Protein AF-A0A437M2F8-F1 (afdb_monomer)

Organism: NCBI:txid1979269

Secondary structure (DSSP, 8-state):
----------------------------HHHHHHHHHHHHHHHHHHHHHHHHHHHHT----HHHHHHHHHHHHHHHHHHHHHHHHHHHHHHHHHTSPPPP-GGGTTHHHHHHHHHHHHHHHHHHHHHHSHHHHHHHHHHHHHHHHH--

Sequence (148 aa):
MRRILPLLLILPALAGCSRVSSLMPGRSSGARGYDLQELTVSSPIFGEIIRAAAVCQMPVSLTAQDRAARIEAGALLAFARQGGEAARNQYLASVQPPAFDPARRGQDRSQYCGQKRLDVERADTFLNGAEGQALAERADNARRALGQ

Mean predicted aligned error: 11.23 Å

Nearest PDB structures (foldseek):
  6m97-assembly1_A  TM=2.054E-01  e=4.612E+00  Salmo salar

Structure (mmCIF, N/CA/C/O backbone):
data_AF-A0A437M2F8-F1
#
_entry.id   AF-A0A437M2F8-F1
#
loop_
_atom_site.group_PDB
_atom_site.id
_atom_site.type_symbol
_atom_site.label_atom_id
_atom_site.label_alt_id
_atom_site.label_comp_id
_atom_site.label_asym_id
_atom_site.label_entity_id
_atom_site.label_seq_id
_atom_site.pdbx_PDB_ins_code
_atom_site.Cartn_x
_atom_site.Cartn_y
_atom_site.Cartn_z
_atom_site.occupancy
_atom_site.B_iso_or_equiv
_atom_site.auth_seq_id
_atom_site.auth_comp_id
_atom_site.auth_asym_id
_atom_site.auth_atom_id
_atom_site.pdbx_PDB_model_num
ATOM 1 N N . MET A 1 1 ? 45.672 -9.102 -86.494 1.00 42.12 1 MET A N 1
ATOM 2 C CA . MET A 1 1 ? 45.599 -7.900 -85.633 1.00 42.12 1 MET A CA 1
ATOM 3 C C . MET A 1 1 ? 44.617 -8.169 -84.498 1.00 42.12 1 MET A C 1
ATOM 5 O O . MET A 1 1 ? 43.476 -8.512 -84.768 1.00 42.12 1 MET A O 1
ATOM 9 N N . ARG A 1 2 ? 45.100 -8.097 -83.251 1.00 48.19 2 ARG A N 1
ATOM 10 C CA . ARG A 1 2 ? 44.355 -8.252 -81.985 1.00 48.19 2 ARG A CA 1
ATOM 11 C C . ARG A 1 2 ? 43.425 -7.052 -81.742 1.00 48.19 2 ARG A C 1
ATOM 13 O O . ARG A 1 2 ? 43.945 -5.940 -81.738 1.00 48.19 2 ARG A O 1
ATOM 20 N N . ARG A 1 3 ? 42.135 -7.268 -81.446 1.00 54.12 3 ARG A N 1
ATOM 21 C CA . ARG A 1 3 ? 41.232 -6.335 -80.720 1.00 54.12 3 ARG A CA 1
ATOM 22 C C . ARG A 1 3 ? 40.183 -7.176 -79.961 1.00 54.12 3 ARG A C 1
ATOM 24 O O . ARG A 1 3 ? 39.392 -7.847 -80.602 1.00 54.12 3 ARG A O 1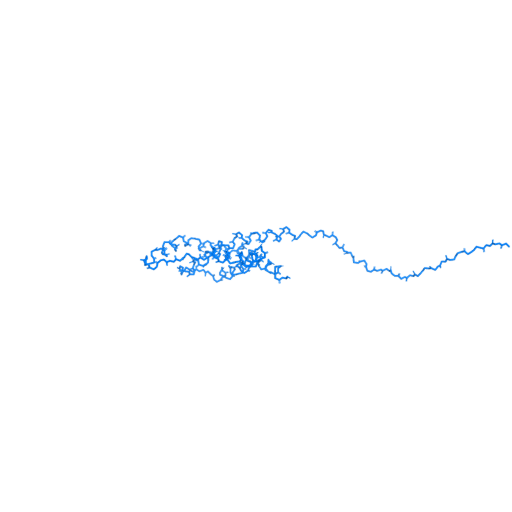
ATOM 31 N N . ILE A 1 4 ? 40.444 -7.513 -78.694 1.00 58.28 4 ILE A N 1
ATOM 32 C CA . ILE A 1 4 ? 39.923 -6.890 -77.453 1.00 58.28 4 ILE A CA 1
ATOM 33 C C . ILE A 1 4 ? 38.436 -7.221 -77.203 1.00 58.28 4 ILE A C 1
ATOM 35 O O . ILE A 1 4 ? 37.549 -6.647 -77.822 1.00 58.28 4 ILE A O 1
ATOM 39 N N . LEU A 1 5 ? 38.215 -8.139 -76.253 1.00 52.22 5 LEU A N 1
ATOM 40 C CA . LEU A 1 5 ? 36.972 -8.362 -75.501 1.00 52.22 5 LEU A CA 1
ATOM 41 C C . LEU A 1 5 ? 36.989 -7.430 -74.267 1.00 52.22 5 LEU A C 1
ATOM 43 O O . LEU A 1 5 ? 38.069 -7.237 -73.701 1.00 52.22 5 LEU A O 1
ATOM 47 N N . PRO A 1 6 ? 35.851 -6.860 -73.835 1.00 57.91 6 PRO A N 1
ATOM 48 C CA . PRO A 1 6 ? 35.227 -7.332 -72.586 1.00 57.91 6 PRO A CA 1
ATOM 49 C C . PRO A 1 6 ? 33.683 -7.335 -72.674 1.00 57.91 6 PRO A C 1
ATOM 51 O O . PRO A 1 6 ? 33.074 -6.461 -73.277 1.00 57.91 6 PRO A O 1
ATOM 54 N N . LEU A 1 7 ? 33.004 -8.405 -72.257 1.00 55.59 7 LEU A N 1
ATOM 55 C CA . LEU A 1 7 ? 32.518 -8.630 -70.887 1.00 55.59 7 LEU A CA 1
ATOM 56 C C . LEU A 1 7 ? 31.614 -7.493 -70.367 1.00 55.59 7 LEU A C 1
ATOM 58 O O . LEU A 1 7 ? 32.108 -6.522 -69.807 1.00 55.59 7 LEU A O 1
ATOM 62 N N . LEU A 1 8 ? 30.292 -7.663 -70.485 1.00 56.06 8 LEU A N 1
ATOM 63 C CA . LEU A 1 8 ? 29.294 -6.968 -69.660 1.00 56.06 8 LEU A CA 1
ATOM 64 C C . LEU A 1 8 ? 28.064 -7.872 -69.482 1.00 56.06 8 LEU A C 1
ATOM 66 O O . LEU A 1 8 ? 27.105 -7.860 -70.247 1.00 56.06 8 LEU A O 1
ATOM 70 N N . LEU A 1 9 ? 28.176 -8.713 -68.457 1.00 55.19 9 LEU A N 1
ATOM 71 C CA . LEU A 1 9 ? 27.149 -9.543 -67.839 1.00 55.19 9 LEU A CA 1
ATOM 72 C C . LEU A 1 9 ? 26.814 -8.846 -66.517 1.00 55.19 9 LEU A C 1
ATOM 74 O O . LEU A 1 9 ? 27.625 -8.974 -65.610 1.00 55.19 9 LEU A O 1
ATOM 78 N N . ILE A 1 10 ? 25.695 -8.121 -66.373 1.00 61.38 10 ILE A N 1
ATOM 79 C CA . ILE A 1 10 ? 25.118 -7.838 -65.042 1.00 61.38 10 ILE A CA 1
ATOM 80 C C . ILE A 1 10 ? 23.583 -7.790 -65.125 1.00 61.38 10 ILE A C 1
ATOM 82 O O . ILE A 1 10 ? 22.990 -6.986 -65.841 1.00 61.38 10 ILE A O 1
ATOM 86 N N . LEU A 1 11 ? 22.986 -8.704 -64.362 1.00 58.91 11 LEU A N 1
ATOM 87 C CA . LEU A 1 11 ? 21.577 -8.906 -64.033 1.00 58.91 11 LEU A CA 1
ATOM 88 C C . LEU A 1 11 ? 20.905 -7.655 -63.423 1.00 58.91 11 LEU A C 1
ATOM 90 O O . LEU A 1 11 ? 21.524 -7.004 -62.582 1.00 58.91 11 LEU A O 1
ATOM 94 N N . PRO A 1 12 ? 19.602 -7.405 -63.661 1.00 54.81 12 PRO A N 1
ATOM 95 C CA . PRO A 1 12 ? 18.787 -6.569 -62.794 1.00 54.81 12 PRO A CA 1
ATOM 96 C C . PRO A 1 12 ? 18.006 -7.471 -61.827 1.00 54.81 12 PRO A C 1
ATOM 98 O O . PRO A 1 12 ? 16.898 -7.914 -62.116 1.00 54.81 12 PRO A O 1
ATOM 101 N N . ALA A 1 13 ? 18.580 -7.771 -60.667 1.00 56.44 13 ALA A N 1
ATOM 102 C CA . ALA A 1 13 ? 17.829 -8.329 -59.549 1.00 56.44 13 ALA A CA 1
ATOM 103 C C . ALA A 1 13 ? 18.409 -7.770 -58.250 1.00 56.44 13 ALA A C 1
ATOM 105 O O . ALA A 1 13 ? 19.621 -7.811 -58.073 1.00 56.44 13 ALA A O 1
ATOM 106 N N . LEU A 1 14 ? 17.518 -7.300 -57.365 1.00 55.66 14 LEU A N 1
ATOM 107 C CA . LEU A 1 14 ? 17.748 -6.682 -56.045 1.00 55.66 14 LEU A CA 1
ATOM 108 C C . LEU A 1 14 ? 17.679 -5.144 -56.016 1.00 55.66 14 LEU A C 1
ATOM 110 O O . LEU A 1 14 ? 18.646 -4.464 -55.694 1.00 55.66 14 LEU A O 1
ATOM 114 N N . ALA A 1 15 ? 16.478 -4.597 -56.212 1.00 50.72 15 ALA A N 1
ATOM 115 C CA . ALA A 1 15 ? 16.061 -3.428 -55.437 1.00 50.72 15 ALA A CA 1
ATOM 116 C C . ALA A 1 15 ? 15.230 -3.949 -54.258 1.00 50.72 15 ALA A C 1
ATOM 118 O O . ALA A 1 15 ? 14.019 -4.143 -54.348 1.00 50.72 15 ALA A O 1
ATOM 119 N N . GLY A 1 16 ? 15.943 -4.306 -53.190 1.00 46.62 16 GLY A N 1
ATOM 120 C CA . GLY A 1 16 ? 15.362 -4.750 -51.935 1.00 46.62 16 GLY A CA 1
ATOM 121 C C . GLY A 1 16 ? 14.521 -3.658 -51.279 1.00 46.62 16 GLY A C 1
ATOM 122 O O . GLY A 1 16 ? 14.727 -2.464 -51.483 1.00 46.62 16 GLY A O 1
ATOM 123 N N . CYS A 1 17 ? 13.571 -4.108 -50.465 1.00 54.59 17 CYS A N 1
ATOM 124 C CA . CYS A 1 17 ? 12.763 -3.295 -49.577 1.00 54.59 17 CYS A CA 1
ATOM 125 C C . CYS A 1 17 ? 13.646 -2.392 -48.706 1.00 54.59 17 CYS A C 1
ATOM 127 O O . CYS A 1 17 ? 14.182 -2.835 -47.689 1.00 54.59 17 CYS A O 1
ATOM 129 N N . SER A 1 18 ? 13.731 -1.109 -49.042 1.00 45.31 18 SER A N 1
ATOM 130 C CA . SER A 1 18 ? 14.170 -0.079 -48.106 1.00 45.31 18 SER A CA 1
ATOM 131 C C . SER A 1 18 ? 13.075 0.108 -47.057 1.00 45.31 18 SER A C 1
ATOM 133 O O . SER A 1 18 ? 12.289 1.051 -47.105 1.00 45.31 18 SER A O 1
ATOM 135 N N . ARG A 1 19 ? 13.010 -0.814 -46.088 1.00 50.22 19 ARG A N 1
ATOM 136 C CA . ARG A 1 19 ? 12.503 -0.469 -44.762 1.00 50.22 19 ARG A CA 1
ATOM 137 C C . ARG A 1 19 ? 13.398 0.666 -44.289 1.00 50.22 19 ARG A C 1
ATOM 139 O O . ARG A 1 19 ? 14.563 0.443 -43.972 1.00 50.22 19 ARG A O 1
ATOM 146 N N . VAL A 1 20 ? 12.865 1.883 -44.291 1.00 44.72 20 VAL A N 1
ATOM 147 C CA . VAL A 1 20 ? 13.405 2.972 -43.485 1.00 44.72 20 VAL A CA 1
ATOM 148 C C . VAL A 1 20 ? 13.317 2.482 -42.047 1.00 44.72 20 VAL A C 1
ATOM 150 O O . VAL A 1 20 ? 12.288 2.580 -41.386 1.00 44.72 20 VAL A O 1
ATOM 153 N N . SER A 1 21 ? 14.395 1.848 -41.595 1.00 42.22 21 SER A N 1
ATOM 154 C CA . SER A 1 21 ? 14.667 1.656 -40.187 1.00 42.22 21 SER A CA 1
ATOM 155 C C . SER A 1 21 ? 14.834 3.054 -39.627 1.00 42.22 21 SER A C 1
ATOM 157 O O . SER A 1 21 ? 15.884 3.677 -39.780 1.00 42.22 21 SER A O 1
ATOM 159 N N . SER A 1 22 ? 13.765 3.575 -39.030 1.00 44.81 22 SER A N 1
ATOM 160 C CA . SER A 1 22 ? 13.853 4.689 -38.105 1.00 44.81 22 SER A CA 1
ATOM 161 C C . SER A 1 22 ? 14.865 4.309 -37.027 1.00 44.81 22 SER A C 1
ATOM 163 O O . SER A 1 22 ? 14.550 3.618 -36.063 1.00 44.81 22 SER A O 1
ATOM 165 N N . LEU A 1 23 ? 16.101 4.767 -37.207 1.00 46.34 23 LEU A N 1
ATOM 166 C CA . LEU A 1 23 ? 17.091 4.951 -36.157 1.00 46.34 23 LEU A CA 1
ATOM 167 C C . LEU A 1 23 ? 16.586 6.076 -35.246 1.00 46.34 23 LEU A C 1
ATOM 169 O O . LEU A 1 23 ? 17.108 7.186 -35.244 1.00 46.34 23 LEU A O 1
ATOM 173 N N . MET A 1 24 ? 15.521 5.805 -34.496 1.00 47.84 24 MET A N 1
ATOM 174 C CA . MET A 1 24 ? 15.269 6.530 -33.262 1.00 47.84 24 MET A CA 1
ATOM 175 C C . MET A 1 24 ? 16.050 5.806 -32.166 1.00 47.84 24 MET A C 1
ATOM 177 O O . MET A 1 24 ? 15.777 4.628 -31.919 1.00 47.84 24 MET A O 1
ATOM 181 N N . PRO A 1 25 ? 17.025 6.454 -31.504 1.00 43.78 25 PRO A N 1
ATOM 182 C CA . PRO A 1 25 ? 17.618 5.887 -30.306 1.00 43.78 25 PRO A CA 1
ATOM 183 C C . PRO A 1 25 ? 16.495 5.735 -29.277 1.00 43.78 25 PRO A C 1
ATOM 185 O O . PRO A 1 25 ? 15.889 6.714 -28.839 1.00 43.78 25 PRO A O 1
ATOM 188 N N . GLY A 1 26 ? 16.166 4.483 -28.957 1.00 41.97 26 GLY A N 1
ATOM 189 C CA . GLY A 1 26 ? 15.094 4.116 -28.044 1.00 41.97 26 GLY A CA 1
ATOM 190 C C . GLY A 1 26 ? 15.321 4.711 -26.658 1.00 41.97 26 GLY A C 1
ATOM 191 O O . GLY A 1 26 ? 15.983 4.121 -25.809 1.00 41.97 26 GLY A O 1
ATOM 192 N N . ARG A 1 27 ? 14.719 5.872 -26.407 1.00 49.59 27 ARG A N 1
ATOM 193 C CA . ARG A 1 27 ? 14.554 6.468 -25.080 1.00 49.59 27 ARG A CA 1
ATOM 194 C C . ARG A 1 27 ? 13.536 5.622 -24.304 1.00 49.59 27 ARG A C 1
ATOM 196 O O . ARG A 1 27 ? 12.356 5.935 -24.279 1.00 49.59 27 ARG A O 1
ATOM 203 N N . SER A 1 28 ? 13.950 4.489 -23.740 1.00 49.00 28 SER A N 1
ATOM 204 C CA . SER A 1 28 ? 13.023 3.646 -22.957 1.00 49.00 28 SER A CA 1
ATOM 205 C C . SER A 1 28 ? 13.633 2.939 -21.747 1.00 49.00 28 SER A C 1
ATOM 207 O O . SER A 1 28 ? 12.906 2.255 -21.030 1.00 49.00 28 SER A O 1
ATOM 209 N N . SER A 1 29 ? 14.929 3.105 -21.470 1.00 51.78 29 SER A N 1
ATOM 210 C CA . SER A 1 29 ? 15.549 2.574 -20.246 1.00 51.78 29 SER A CA 1
ATOM 211 C C . SER A 1 29 ? 15.357 3.507 -19.045 1.00 51.78 29 SER A C 1
ATOM 213 O O . SER A 1 29 ? 14.997 3.041 -17.969 1.00 51.78 29 SER A O 1
ATOM 215 N N . GLY A 1 30 ? 15.514 4.824 -19.232 1.00 56.12 30 GLY A N 1
ATOM 216 C CA . GLY A 1 30 ? 15.401 5.808 -18.145 1.00 56.12 30 GLY A CA 1
ATOM 217 C C . GLY A 1 30 ? 13.995 5.927 -17.548 1.00 56.12 30 GLY A C 1
ATOM 218 O O . GLY A 1 30 ? 13.856 5.960 -16.332 1.00 56.12 30 GLY A O 1
ATOM 219 N N . ALA A 1 31 ? 12.955 5.917 -18.391 1.00 59.22 31 ALA A N 1
ATOM 220 C CA . ALA A 1 31 ? 11.563 5.967 -17.934 1.00 59.22 31 ALA A CA 1
ATOM 221 C C . ALA A 1 31 ? 11.180 4.707 -17.138 1.00 59.22 31 ALA A C 1
ATOM 223 O O . ALA A 1 31 ? 10.646 4.813 -16.043 1.00 59.22 31 ALA A O 1
ATOM 224 N N . ARG A 1 32 ? 11.570 3.515 -17.620 1.00 65.62 32 ARG A N 1
ATOM 225 C CA . ARG A 1 32 ? 11.331 2.248 -16.907 1.00 65.62 32 ARG A CA 1
ATOM 226 C C . ARG A 1 32 ? 12.044 2.186 -15.557 1.00 65.62 32 ARG A C 1
ATOM 228 O O . ARG A 1 32 ? 11.459 1.719 -14.588 1.00 65.62 32 ARG A O 1
ATOM 235 N N . GLY A 1 33 ? 13.297 2.639 -15.487 1.00 66.25 33 GLY A N 1
ATOM 236 C CA . GLY A 1 33 ? 14.042 2.685 -14.226 1.00 66.25 33 GLY A CA 1
ATOM 237 C C . GLY A 1 33 ? 13.404 3.631 -13.206 1.00 66.25 33 GLY A C 1
ATOM 238 O O . GLY A 1 33 ? 13.283 3.270 -12.039 1.00 66.25 33 GLY A O 1
ATOM 239 N N . TYR A 1 34 ? 12.947 4.802 -13.657 1.00 67.75 34 TYR A N 1
ATOM 240 C CA . TYR A 1 34 ? 12.234 5.764 -12.817 1.00 67.75 34 TYR A CA 1
ATOM 241 C C . TYR A 1 34 ? 10.897 5.208 -12.309 1.00 67.75 34 TYR A C 1
ATOM 243 O O . TYR A 1 34 ? 10.656 5.247 -11.106 1.00 67.75 34 TYR A O 1
ATOM 251 N N . ASP A 1 35 ? 10.085 4.612 -13.188 1.00 76.62 35 ASP A N 1
ATOM 252 C CA . ASP A 1 35 ? 8.788 4.029 -12.819 1.00 76.62 35 ASP A CA 1
ATOM 253 C C . ASP A 1 35 ? 8.950 2.902 -11.783 1.00 76.62 35 ASP A C 1
ATOM 255 O O . ASP A 1 35 ? 8.195 2.820 -10.816 1.00 76.62 35 ASP A O 1
ATOM 259 N N . LEU A 1 36 ? 9.967 2.046 -11.941 1.00 79.69 36 LEU A N 1
ATOM 260 C CA . LEU A 1 36 ? 10.272 0.992 -10.969 1.00 79.69 36 LEU A CA 1
ATOM 261 C C . LEU A 1 36 ? 10.756 1.559 -9.636 1.00 79.69 36 LEU A C 1
ATOM 263 O O . LEU A 1 36 ? 10.328 1.084 -8.585 1.00 79.69 36 LEU A O 1
ATOM 267 N N . GLN A 1 37 ? 11.619 2.576 -9.669 1.00 83.19 37 GLN A N 1
ATOM 268 C CA . GLN A 1 37 ? 12.102 3.224 -8.456 1.00 83.19 37 GLN A CA 1
ATOM 269 C C . GLN A 1 37 ? 10.945 3.868 -7.687 1.00 83.19 37 GLN A C 1
ATOM 271 O O . GLN A 1 37 ? 10.805 3.631 -6.488 1.00 83.19 37 GLN A O 1
ATOM 276 N N . GLU A 1 38 ? 10.088 4.627 -8.371 1.00 82.69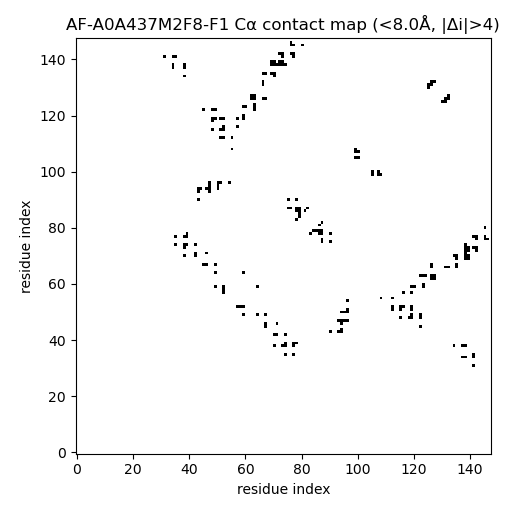 38 GLU A N 1
ATOM 277 C CA . GLU A 1 38 ? 8.913 5.263 -7.776 1.00 82.69 38 GLU A CA 1
ATOM 278 C C . GLU A 1 38 ? 7.982 4.220 -7.143 1.00 82.69 38 GLU A C 1
ATOM 280 O O . GLU A 1 38 ? 7.600 4.358 -5.981 1.00 82.69 38 GLU A O 1
ATOM 285 N N . LEU A 1 39 ? 7.704 3.112 -7.842 1.00 84.75 39 LEU A N 1
ATOM 286 C CA . LEU A 1 39 ? 6.908 2.010 -7.295 1.00 84.75 39 LEU A CA 1
ATOM 287 C C . LEU A 1 39 ? 7.534 1.412 -6.031 1.00 84.75 39 LEU A C 1
ATOM 289 O O . LEU A 1 39 ? 6.825 1.195 -5.049 1.00 84.75 39 LEU A O 1
ATOM 293 N N . THR A 1 40 ? 8.847 1.166 -6.012 1.00 86.56 40 THR A N 1
ATOM 294 C CA . THR A 1 40 ? 9.515 0.608 -4.820 1.00 86.56 40 THR A CA 1
ATOM 295 C C . THR A 1 40 ? 9.558 1.569 -3.631 1.00 86.56 40 THR A C 1
ATOM 297 O O . THR A 1 40 ? 9.599 1.110 -2.492 1.00 86.56 40 THR A O 1
ATOM 300 N N . VAL A 1 41 ? 9.492 2.883 -3.866 1.00 88.69 41 VAL A N 1
ATOM 301 C CA . VAL A 1 41 ? 9.468 3.903 -2.804 1.00 88.69 41 VAL A CA 1
ATOM 302 C C . VAL A 1 41 ? 8.054 4.127 -2.267 1.00 88.69 41 VAL A C 1
ATOM 304 O O . VAL A 1 41 ? 7.864 4.207 -1.056 1.00 88.69 41 VAL A O 1
ATOM 307 N N . SER A 1 42 ? 7.053 4.225 -3.144 1.00 87.00 42 SER A N 1
ATOM 308 C CA . SER A 1 42 ? 5.682 4.571 -2.750 1.00 87.00 42 SER A CA 1
ATOM 309 C C . SER A 1 42 ? 4.860 3.368 -2.289 1.00 87.00 42 SER A C 1
ATOM 311 O O . SER A 1 42 ? 4.012 3.502 -1.406 1.00 87.00 42 SER A O 1
ATOM 313 N N . SER A 1 43 ? 5.084 2.182 -2.863 1.00 92.75 43 SER A N 1
ATOM 314 C CA . SER A 1 43 ? 4.263 1.002 -2.557 1.00 92.75 43 SER A CA 1
ATOM 315 C C . SER A 1 43 ? 4.329 0.516 -1.105 1.00 92.75 43 SER A C 1
ATOM 317 O O . SER A 1 43 ? 3.290 0.045 -0.637 1.00 92.75 43 SER A O 1
ATOM 319 N N . PRO A 1 44 ? 5.447 0.625 -0.350 1.00 94.25 44 PRO A N 1
ATOM 320 C CA . PRO A 1 44 ? 5.439 0.240 1.057 1.00 94.25 44 PRO A CA 1
ATOM 321 C C . PRO A 1 44 ? 4.498 1.122 1.884 1.00 94.25 44 PRO A C 1
ATOM 323 O O . PRO A 1 44 ? 3.759 0.609 2.717 1.00 94.25 44 PRO A O 1
ATOM 326 N N . ILE A 1 45 ? 4.454 2.426 1.591 1.00 93.75 45 ILE A N 1
ATOM 327 C CA . ILE A 1 45 ? 3.611 3.397 2.302 1.00 93.75 45 ILE A CA 1
ATOM 328 C C . ILE A 1 45 ? 2.130 3.058 2.103 1.00 93.75 45 ILE A C 1
ATOM 330 O O . ILE A 1 45 ? 1.394 2.886 3.073 1.00 93.75 45 ILE A O 1
ATOM 334 N N . PHE A 1 46 ? 1.686 2.904 0.852 1.00 94.31 46 PHE A N 1
ATOM 335 C CA . PHE A 1 46 ? 0.289 2.552 0.578 1.00 94.31 46 PHE A CA 1
ATOM 336 C C . PHE A 1 46 ? -0.061 1.155 1.090 1.00 94.31 46 PHE A C 1
ATOM 338 O O . PHE A 1 46 ? -1.126 0.968 1.673 1.00 94.31 46 PHE A O 1
ATOM 345 N N . GLY A 1 47 ? 0.843 0.187 0.927 1.00 94.69 47 GLY A N 1
ATOM 346 C CA . GLY A 1 47 ? 0.645 -1.168 1.424 1.00 94.69 47 GLY A CA 1
ATOM 347 C C . GLY A 1 47 ? 0.447 -1.215 2.941 1.00 94.69 47 GLY A C 1
ATOM 348 O O . GLY A 1 47 ? -0.466 -1.888 3.419 1.00 94.69 47 GLY A O 1
ATOM 349 N N . GLU A 1 48 ? 1.267 -0.484 3.697 1.00 96.75 48 GLU A N 1
ATOM 350 C CA . GLU A 1 48 ? 1.128 -0.367 5.150 1.00 96.75 48 GLU A CA 1
ATOM 351 C C . GLU A 1 48 ? -0.210 0.282 5.531 1.00 96.75 48 GLU A C 1
ATOM 353 O O . GLU A 1 48 ? -0.944 -0.252 6.362 1.00 96.75 48 GLU A O 1
ATOM 358 N N . ILE A 1 49 ? -0.565 1.410 4.905 1.00 96.88 49 ILE A N 1
ATOM 359 C CA . ILE A 1 49 ? -1.783 2.164 5.235 1.00 96.88 49 ILE A CA 1
ATOM 360 C C . ILE A 1 49 ? -3.051 1.351 4.934 1.00 96.88 49 ILE A C 1
ATOM 362 O O . ILE A 1 49 ? -3.971 1.319 5.752 1.00 96.88 49 ILE A O 1
ATOM 366 N N . ILE A 1 50 ? -3.108 0.660 3.795 1.00 96.31 50 ILE A N 1
ATOM 367 C CA . ILE A 1 50 ? -4.283 -0.132 3.404 1.00 96.31 50 ILE A CA 1
ATOM 368 C C . ILE A 1 50 ? -4.464 -1.344 4.326 1.00 96.31 50 ILE A C 1
ATOM 370 O O . ILE A 1 50 ? -5.583 -1.635 4.757 1.00 96.31 50 ILE A O 1
ATOM 374 N N . ARG A 1 51 ? -3.375 -2.018 4.715 1.00 96.81 51 ARG A N 1
ATOM 375 C CA . ARG A 1 51 ? -3.446 -3.085 5.726 1.00 96.81 51 ARG A CA 1
ATOM 376 C C . ARG A 1 51 ? -3.801 -2.553 7.113 1.00 96.81 51 ARG A C 1
ATOM 378 O O . ARG A 1 51 ? -4.573 -3.201 7.824 1.00 96.81 51 ARG A O 1
ATOM 385 N N . ALA A 1 52 ? -3.305 -1.372 7.486 1.00 97.25 52 ALA A N 1
ATOM 386 C CA . ALA A 1 52 ? -3.708 -0.702 8.718 1.00 97.25 52 ALA A CA 1
ATOM 387 C C . ALA A 1 52 ? -5.219 -0.439 8.729 1.00 97.25 52 ALA A C 1
ATOM 389 O O . ALA A 1 52 ? -5.877 -0.738 9.724 1.00 97.25 52 ALA A O 1
ATOM 390 N N . ALA A 1 53 ? -5.790 0.033 7.615 1.00 97.38 53 ALA A N 1
ATOM 391 C CA . ALA A 1 53 ? -7.226 0.260 7.493 1.00 97.38 53 ALA A CA 1
ATOM 392 C C . ALA A 1 53 ? -8.038 -1.021 7.740 1.00 97.38 53 ALA A C 1
ATOM 394 O O . ALA A 1 53 ? -8.992 -0.995 8.519 1.00 97.38 53 ALA A O 1
ATOM 395 N N . ALA A 1 54 ? -7.616 -2.153 7.163 1.00 96.00 54 ALA A N 1
ATOM 396 C CA . ALA A 1 54 ? -8.270 -3.447 7.367 1.00 96.00 54 ALA A CA 1
ATOM 397 C C . ALA A 1 54 ? -8.250 -3.883 8.844 1.00 96.00 54 ALA A C 1
ATOM 399 O O . ALA A 1 54 ? -9.288 -4.210 9.421 1.00 96.00 54 ALA A O 1
ATOM 400 N N . VAL A 1 55 ? -7.082 -3.822 9.491 1.00 96.62 55 VAL A N 1
ATOM 401 C CA . VAL A 1 55 ? -6.926 -4.161 10.916 1.00 96.62 55 VAL A CA 1
ATOM 402 C C . VAL A 1 55 ? -7.686 -3.197 11.825 1.00 96.62 55 VAL A C 1
ATOM 404 O O . VAL A 1 55 ? -8.177 -3.600 12.880 1.00 96.62 55 VAL A O 1
ATOM 407 N N . CYS A 1 56 ? -7.797 -1.932 11.440 1.00 97.06 56 CYS A N 1
ATOM 408 C CA . CYS A 1 56 ? -8.467 -0.893 12.212 1.00 97.06 56 CYS A CA 1
ATOM 409 C C . CYS A 1 56 ? -9.952 -0.725 11.874 1.00 97.06 56 CYS A C 1
ATOM 411 O O . CYS A 1 56 ? -10.595 0.136 12.470 1.00 97.06 56 CYS A O 1
ATOM 413 N N . GLN A 1 57 ? -10.494 -1.540 10.958 1.00 97.00 57 GLN A N 1
ATOM 414 C CA . GLN A 1 57 ? -11.878 -1.453 10.471 1.00 97.00 57 GLN A CA 1
ATOM 415 C C . GLN A 1 57 ? -12.241 -0.046 9.968 1.00 97.00 57 GLN A C 1
ATOM 417 O O . GLN A 1 57 ? -13.363 0.427 10.142 1.00 97.00 57 GLN A O 1
ATOM 422 N N . MET A 1 58 ? -11.271 0.640 9.364 1.00 97.69 58 MET A N 1
ATOM 423 C CA . MET A 1 58 ? -11.478 1.956 8.775 1.00 97.69 58 MET A CA 1
ATOM 424 C C . MET A 1 58 ? -11.970 1.794 7.338 1.00 97.69 58 MET A C 1
ATOM 426 O O . MET A 1 58 ? -11.439 0.953 6.606 1.00 97.69 58 MET A O 1
ATOM 430 N N . PRO A 1 59 ? -12.971 2.578 6.914 1.00 96.44 59 PRO A N 1
ATOM 431 C CA . PRO A 1 59 ? -13.462 2.506 5.552 1.00 96.44 59 PRO A CA 1
ATOM 432 C C . PRO A 1 59 ? -12.393 3.005 4.576 1.00 96.44 59 PRO A C 1
ATOM 434 O O . PRO A 1 59 ? -11.761 4.035 4.793 1.00 96.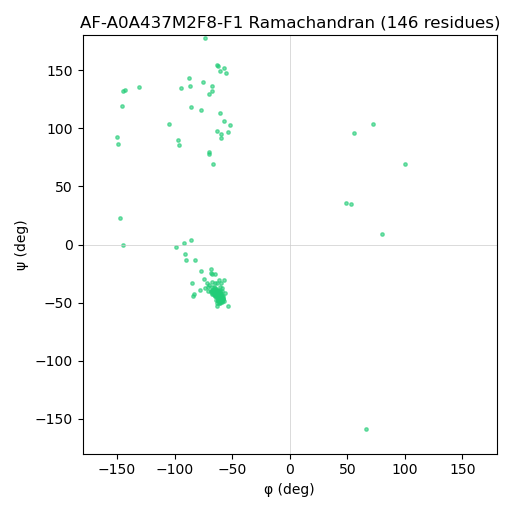44 59 PRO A O 1
ATOM 437 N N . VAL A 1 60 ? -12.237 2.274 3.477 1.00 97.12 60 VAL A N 1
ATOM 438 C CA . VAL A 1 60 ? -11.481 2.684 2.290 1.00 97.12 60 VAL A CA 1
ATOM 439 C C . VAL A 1 60 ? -12.383 2.415 1.099 1.00 97.12 60 VAL A C 1
ATOM 441 O O . VAL A 1 60 ? -13.014 1.356 1.035 1.00 97.12 60 VAL A O 1
ATOM 444 N N . SER A 1 61 ? -12.467 3.355 0.167 1.00 97.62 61 SER A N 1
ATOM 445 C CA . SER A 1 61 ? -13.278 3.198 -1.036 1.00 97.62 61 SER A CA 1
ATOM 446 C C . SER A 1 61 ? -12.812 2.005 -1.881 1.00 97.62 61 SER A C 1
ATOM 448 O O . SER A 1 61 ? -11.626 1.675 -1.935 1.00 97.62 61 SER A O 1
ATOM 450 N N . LEU A 1 62 ? -13.746 1.365 -2.590 1.00 96.94 62 LEU A N 1
ATOM 451 C CA . LEU A 1 62 ? -13.425 0.235 -3.471 1.00 96.94 62 LEU A CA 1
ATOM 452 C C . LEU A 1 62 ? -12.422 0.625 -4.566 1.00 96.94 62 LEU A C 1
ATOM 454 O O . LEU A 1 62 ? -11.520 -0.147 -4.874 1.00 96.94 62 LEU A O 1
ATOM 458 N N . THR A 1 63 ? -12.534 1.840 -5.106 1.00 97.31 63 THR A N 1
ATOM 459 C CA . THR A 1 63 ? -11.594 2.373 -6.100 1.00 97.31 63 THR A CA 1
ATOM 460 C C . THR A 1 63 ? -10.177 2.481 -5.541 1.00 97.31 63 THR A C 1
ATOM 462 O O . THR A 1 63 ? -9.222 2.088 -6.213 1.00 97.31 63 THR A O 1
ATOM 465 N N . ALA A 1 64 ? -10.016 2.983 -4.312 1.00 97.19 64 ALA A N 1
ATOM 466 C CA . ALA A 1 64 ? -8.705 3.062 -3.681 1.00 97.19 64 ALA A CA 1
ATOM 467 C C . ALA A 1 64 ? -8.134 1.669 -3.371 1.00 97.19 64 ALA A C 1
ATOM 469 O O . ALA A 1 64 ? -6.947 1.443 -3.603 1.00 97.19 64 ALA A O 1
ATOM 470 N N . GLN A 1 65 ? -8.967 0.721 -2.924 1.00 96.50 65 GLN A N 1
ATOM 471 C CA . GLN A 1 65 ? -8.549 -0.669 -2.706 1.00 96.50 65 GLN A CA 1
ATOM 472 C C . GLN A 1 65 ? -8.063 -1.339 -4.004 1.00 96.50 65 GLN A C 1
ATOM 474 O O . GLN A 1 65 ? -6.986 -1.934 -4.009 1.00 96.50 65 GLN A O 1
ATOM 479 N N . ASP A 1 66 ? -8.806 -1.204 -5.109 1.00 97.75 66 ASP A N 1
ATOM 480 C CA . ASP A 1 66 ? -8.414 -1.746 -6.422 1.00 97.75 66 ASP A CA 1
ATOM 481 C C . ASP A 1 66 ? -7.072 -1.170 -6.894 1.00 97.75 66 ASP A C 1
ATOM 483 O O . ASP A 1 66 ? -6.142 -1.901 -7.249 1.00 97.75 66 ASP A O 1
ATOM 487 N N . ARG A 1 67 ? -6.932 0.157 -6.832 1.00 97.56 67 ARG A N 1
ATOM 488 C CA . ARG A 1 67 ? -5.699 0.836 -7.243 1.00 97.56 67 ARG A CA 1
ATOM 489 C C . ARG A 1 67 ? -4.517 0.443 -6.362 1.00 97.56 67 ARG A C 1
ATOM 491 O O . ARG A 1 67 ? -3.446 0.162 -6.897 1.00 97.56 67 ARG A O 1
ATOM 498 N N . ALA A 1 68 ? -4.701 0.353 -5.045 1.00 96.75 68 ALA A N 1
ATOM 499 C CA . ALA A 1 68 ? -3.665 -0.127 -4.134 1.00 96.75 68 ALA A CA 1
ATOM 500 C C . ALA A 1 68 ? -3.229 -1.563 -4.461 1.00 96.75 68 ALA A C 1
ATOM 502 O O . ALA A 1 68 ? -2.029 -1.834 -4.505 1.00 96.75 68 ALA A O 1
ATOM 503 N N . ALA A 1 69 ? -4.173 -2.460 -4.764 1.00 96.12 69 ALA A N 1
ATOM 504 C CA . ALA A 1 69 ? -3.866 -3.838 -5.146 1.00 96.12 69 ALA A CA 1
ATOM 505 C C . ALA A 1 69 ? -3.046 -3.911 -6.447 1.00 96.12 69 ALA A C 1
ATOM 507 O O . ALA A 1 69 ? -2.090 -4.683 -6.545 1.00 96.12 69 ALA A O 1
ATOM 508 N N . ARG A 1 70 ? -3.364 -3.070 -7.440 1.00 96.12 70 ARG A N 1
ATOM 509 C CA . ARG A 1 70 ? -2.594 -2.966 -8.695 1.00 96.12 70 ARG A CA 1
ATOM 510 C C . ARG A 1 70 ? -1.174 -2.450 -8.453 1.00 96.12 70 ARG A C 1
ATOM 512 O O . ARG A 1 70 ? -0.221 -2.999 -9.009 1.00 96.12 70 ARG A O 1
ATOM 519 N N . ILE A 1 71 ? -1.025 -1.442 -7.590 1.00 96.06 71 ILE A N 1
ATOM 520 C CA . ILE A 1 71 ? 0.279 -0.901 -7.175 1.00 96.06 71 ILE A CA 1
ATOM 521 C C . ILE A 1 71 ? 1.115 -1.975 -6.471 1.00 96.06 71 ILE A C 1
ATOM 523 O O . ILE A 1 71 ? 2.273 -2.184 -6.834 1.00 96.06 71 ILE A O 1
ATOM 527 N N . GLU A 1 72 ? 0.528 -2.696 -5.516 1.00 95.31 72 GLU A N 1
ATOM 528 C CA . GLU A 1 72 ? 1.19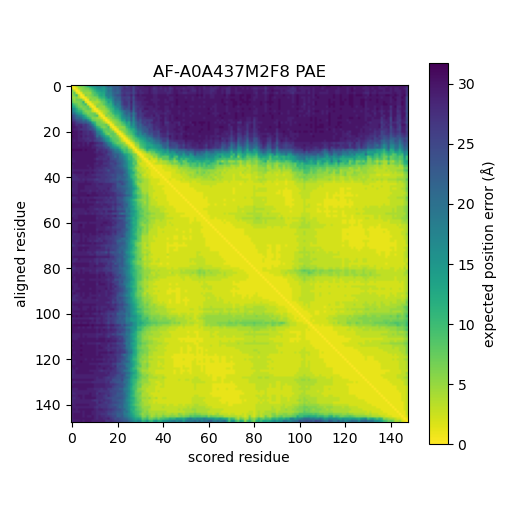4 -3.777 -4.787 1.00 95.31 72 GLU A CA 1
ATOM 529 C C . GLU A 1 72 ? 1.608 -4.932 -5.710 1.00 95.31 72 GLU A C 1
ATOM 531 O O . GLU A 1 72 ? 2.735 -5.419 -5.622 1.00 95.31 72 GLU A O 1
ATOM 536 N N . ALA A 1 73 ? 0.756 -5.334 -6.657 1.00 94.81 73 ALA A N 1
ATOM 537 C CA . ALA A 1 73 ? 1.102 -6.366 -7.633 1.00 94.81 73 ALA A CA 1
ATOM 538 C C . ALA A 1 73 ? 2.318 -5.973 -8.494 1.00 94.81 73 ALA A C 1
ATOM 540 O O . ALA A 1 73 ? 3.187 -6.807 -8.765 1.00 94.81 73 ALA A O 1
ATOM 541 N N . GLY A 1 74 ? 2.404 -4.702 -8.905 1.00 93.38 74 GLY A N 1
ATOM 542 C CA . GLY A 1 74 ? 3.579 -4.163 -9.593 1.00 93.38 74 GLY A CA 1
ATOM 543 C C . GLY A 1 74 ? 4.825 -4.154 -8.702 1.00 93.38 74 GLY A C 1
ATOM 544 O O . GLY A 1 74 ? 5.897 -4.585 -9.132 1.00 93.38 74 GLY A O 1
ATOM 545 N N . ALA A 1 75 ? 4.680 -3.731 -7.445 1.00 94.19 75 ALA A N 1
ATOM 546 C CA . ALA A 1 75 ? 5.766 -3.683 -6.471 1.00 94.19 75 ALA A CA 1
ATOM 547 C C . ALA A 1 75 ? 6.345 -5.067 -6.157 1.00 94.19 75 ALA A C 1
ATOM 549 O O . ALA A 1 75 ? 7.563 -5.234 -6.165 1.00 94.19 75 ALA A O 1
ATOM 550 N N . LEU A 1 76 ? 5.498 -6.079 -5.951 1.00 94.19 76 LEU A N 1
ATOM 551 C CA . LEU A 1 76 ? 5.933 -7.452 -5.677 1.00 94.19 76 LEU A CA 1
ATOM 552 C C . LEU A 1 76 ? 6.848 -7.996 -6.777 1.00 94.19 76 LEU A C 1
ATOM 554 O O . LEU A 1 76 ? 7.863 -8.628 -6.481 1.00 94.19 76 LEU A O 1
ATOM 558 N N . LEU A 1 77 ? 6.519 -7.717 -8.039 1.00 93.31 77 LEU A N 1
ATOM 559 C CA . LEU A 1 77 ? 7.361 -8.088 -9.175 1.00 93.31 77 LEU A CA 1
ATOM 560 C C . LEU A 1 77 ? 8.638 -7.253 -9.243 1.00 93.31 77 LEU A C 1
ATOM 562 O O . LEU A 1 77 ? 9.698 -7.808 -9.522 1.00 93.31 77 LEU A O 1
ATOM 566 N N . ALA A 1 78 ? 8.561 -5.949 -8.968 1.00 91.62 78 ALA A N 1
ATOM 567 C CA . ALA A 1 78 ? 9.731 -5.077 -8.942 1.00 91.62 78 ALA A CA 1
ATOM 568 C C . ALA A 1 78 ? 10.751 -5.534 -7.886 1.00 91.62 78 ALA A C 1
ATOM 570 O O . ALA A 1 78 ? 11.911 -5.772 -8.224 1.00 91.62 78 ALA A O 1
ATOM 571 N N . PHE A 1 79 ? 10.316 -5.760 -6.642 1.00 93.12 79 PHE A N 1
ATOM 572 C CA . PHE A 1 79 ? 11.174 -6.277 -5.573 1.00 93.12 79 PHE A CA 1
ATOM 573 C C . PHE A 1 79 ? 11.717 -7.673 -5.906 1.00 93.12 79 PHE A C 1
ATOM 575 O O . PHE A 1 79 ? 12.915 -7.914 -5.752 1.00 93.12 79 PHE A O 1
ATOM 582 N N . ALA A 1 80 ? 10.885 -8.573 -6.447 1.00 93.06 80 ALA A N 1
ATOM 583 C CA . ALA A 1 80 ? 11.345 -9.893 -6.883 1.00 93.06 80 ALA A CA 1
ATOM 584 C C . ALA A 1 80 ? 12.416 -9.823 -7.986 1.00 93.06 80 ALA A C 1
ATOM 586 O O . ALA A 1 80 ? 13.357 -10.612 -7.990 1.00 93.06 80 ALA A O 1
ATOM 587 N N . ARG A 1 81 ? 12.313 -8.870 -8.917 1.00 90.50 81 ARG A N 1
ATOM 588 C CA . ARG A 1 81 ? 13.307 -8.672 -9.983 1.00 90.50 81 ARG A CA 1
ATOM 589 C C . ARG A 1 81 ? 14.602 -8.032 -9.475 1.00 90.50 81 ARG A C 1
ATOM 591 O O . ARG A 1 81 ? 15.653 -8.314 -10.039 1.00 90.50 81 ARG A O 1
ATOM 598 N N . G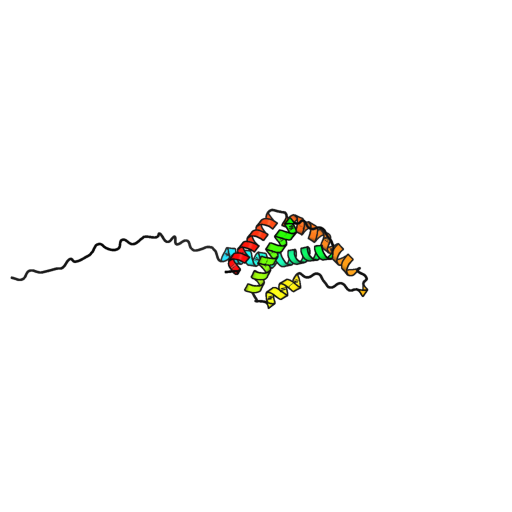LN A 1 82 ? 14.541 -7.213 -8.425 1.00 88.94 82 GLN A N 1
ATOM 599 C CA . GLN A 1 82 ? 15.716 -6.567 -7.827 1.00 88.94 82 GLN A CA 1
ATOM 600 C C . GLN A 1 82 ? 16.535 -7.506 -6.933 1.00 88.94 82 GLN A C 1
ATOM 602 O O . GLN A 1 82 ? 17.760 -7.440 -6.949 1.00 88.94 82 GLN A O 1
ATOM 607 N N . GLY A 1 83 ? 15.880 -8.372 -6.153 1.00 90.56 83 GLY A N 1
ATOM 608 C CA . GLY A 1 83 ? 16.566 -9.189 -5.142 1.00 90.56 83 GLY A CA 1
ATOM 609 C C . GLY A 1 83 ? 15.955 -10.568 -4.904 1.00 90.56 83 GLY A C 1
ATOM 610 O O . GLY A 1 83 ? 16.133 -11.147 -3.833 1.00 90.56 83 GLY A O 1
ATOM 611 N N . GLY A 1 84 ? 15.214 -11.095 -5.880 1.00 94.12 84 GLY A N 1
ATOM 612 C CA . GLY A 1 84 ? 14.587 -12.410 -5.799 1.00 94.12 84 GLY A CA 1
ATOM 613 C C . GLY A 1 84 ? 13.494 -12.493 -4.735 1.00 94.12 84 GLY A C 1
ATOM 614 O O . GLY A 1 84 ? 12.927 -11.494 -4.283 1.00 94.12 84 GLY A O 1
ATOM 615 N N . GLU A 1 85 ? 13.197 -13.717 -4.302 1.00 95.81 85 GLU A N 1
ATOM 616 C CA . GLU A 1 85 ? 12.164 -13.955 -3.292 1.00 95.81 85 GLU A CA 1
ATOM 617 C C . GLU A 1 85 ? 12.466 -13.288 -1.949 1.00 95.81 85 GLU A C 1
ATOM 619 O O . GLU A 1 85 ? 11.539 -12.877 -1.258 1.00 95.81 85 GLU A O 1
ATOM 624 N N . ALA A 1 86 ? 13.744 -13.132 -1.592 1.00 97.38 86 ALA A N 1
ATOM 625 C CA . ALA A 1 86 ? 14.141 -12.484 -0.347 1.00 97.38 86 ALA A CA 1
ATOM 626 C C . ALA A 1 86 ? 13.667 -11.023 -0.298 1.00 97.38 86 ALA A C 1
ATOM 628 O O . ALA A 1 86 ? 13.019 -10.625 0.668 1.00 97.38 86 ALA A O 1
ATOM 629 N N . ALA A 1 87 ? 13.907 -10.250 -1.363 1.00 95.88 87 ALA A N 1
ATOM 630 C CA . ALA A 1 87 ? 13.461 -8.860 -1.445 1.00 95.88 87 ALA A CA 1
ATOM 631 C C . ALA A 1 87 ? 11.929 -8.745 -1.494 1.00 95.88 87 ALA A C 1
ATOM 633 O O . ALA A 1 87 ? 11.352 -7.897 -0.814 1.00 95.88 87 ALA A O 1
ATOM 634 N N . ARG A 1 88 ? 11.251 -9.644 -2.226 1.00 95.62 88 ARG A N 1
ATOM 635 C CA . ARG A 1 88 ? 9.780 -9.739 -2.219 1.00 95.62 88 ARG A CA 1
ATOM 636 C C . ARG A 1 88 ? 9.243 -9.982 -0.806 1.00 95.62 88 ARG A C 1
ATOM 638 O O . ARG A 1 88 ? 8.300 -9.323 -0.381 1.00 95.62 88 ARG A O 1
ATOM 645 N N . ASN A 1 89 ? 9.835 -10.925 -0.078 1.00 97.50 89 ASN A N 1
ATOM 646 C CA . ASN A 1 89 ? 9.398 -11.281 1.268 1.00 97.50 89 ASN A CA 1
ATOM 647 C C . ASN A 1 89 ? 9.713 -10.166 2.277 1.00 97.50 89 ASN A C 1
ATOM 649 O O . ASN A 1 89 ? 8.911 -9.922 3.173 1.00 97.50 89 ASN A O 1
ATOM 653 N N . GLN A 1 90 ? 10.831 -9.452 2.114 1.00 96.81 90 GLN A N 1
ATOM 654 C CA . GLN A 1 90 ? 11.147 -8.276 2.925 1.00 96.81 90 GLN A CA 1
ATOM 655 C C . GLN A 1 90 ? 10.141 -7.144 2.692 1.00 96.81 90 GLN A C 1
ATOM 657 O O . GLN A 1 90 ? 9.691 -6.534 3.659 1.00 96.81 90 GLN A O 1
ATOM 662 N N . TYR A 1 91 ? 9.748 -6.899 1.437 1.00 96.06 91 TYR A N 1
ATOM 663 C CA . TYR A 1 91 ? 8.656 -5.979 1.120 1.00 96.06 91 TYR A CA 1
ATOM 664 C C . TYR A 1 91 ? 7.351 -6.415 1.790 1.00 96.06 91 TYR A C 1
ATOM 666 O O . TYR A 1 91 ? 6.729 -5.622 2.481 1.00 96.06 91 TYR A O 1
ATOM 674 N N . LEU A 1 92 ? 6.962 -7.688 1.655 1.00 96.25 92 LEU A N 1
ATOM 675 C CA . LEU A 1 92 ? 5.752 -8.204 2.299 1.00 96.25 92 LEU A CA 1
ATOM 676 C C . LEU A 1 92 ? 5.799 -8.077 3.822 1.00 96.25 92 LEU A C 1
ATOM 678 O O . LEU A 1 92 ? 4.761 -7.858 4.427 1.00 96.25 92 LEU A O 1
ATOM 682 N N . ALA A 1 93 ? 6.970 -8.199 4.445 1.00 96.44 93 ALA A N 1
ATOM 683 C CA . ALA A 1 93 ? 7.125 -8.008 5.881 1.00 96.44 93 ALA A CA 1
ATOM 684 C C . ALA A 1 93 ? 7.037 -6.530 6.294 1.00 96.44 93 ALA A C 1
ATOM 686 O O . ALA A 1 93 ? 6.456 -6.233 7.335 1.00 96.44 93 ALA A O 1
ATOM 687 N N . SER A 1 94 ? 7.581 -5.602 5.496 1.00 95.50 94 SER A N 1
ATOM 688 C CA . SER A 1 94 ? 7.632 -4.172 5.846 1.00 95.50 94 SER A CA 1
ATOM 689 C C . SER A 1 94 ? 6.267 -3.491 5.857 1.00 95.50 94 SER A C 1
ATOM 691 O O . SER A 1 94 ? 6.091 -2.456 6.490 1.00 95.50 94 SER A O 1
ATOM 693 N N . VAL A 1 95 ? 5.301 -4.080 5.165 1.00 96.69 95 VAL A N 1
ATOM 694 C CA . VAL A 1 95 ? 3.950 -3.550 5.010 1.00 96.69 95 VAL A CA 1
ATOM 695 C C . VAL A 1 95 ? 2.933 -4.175 5.963 1.00 96.69 95 VAL A C 1
ATOM 697 O O . VAL A 1 95 ? 1.758 -3.805 5.916 1.00 96.69 95 VAL A O 1
ATOM 700 N N . GLN A 1 96 ? 3.343 -5.141 6.789 1.00 96.56 96 GLN A N 1
ATOM 701 C CA . GLN A 1 96 ? 2.437 -5.761 7.748 1.00 96.56 96 GLN A CA 1
ATOM 702 C C . GLN A 1 96 ? 2.181 -4.836 8.939 1.00 96.56 96 GLN A C 1
ATOM 704 O O . GLN A 1 96 ? 3.117 -4.229 9.464 1.00 96.56 96 GLN A 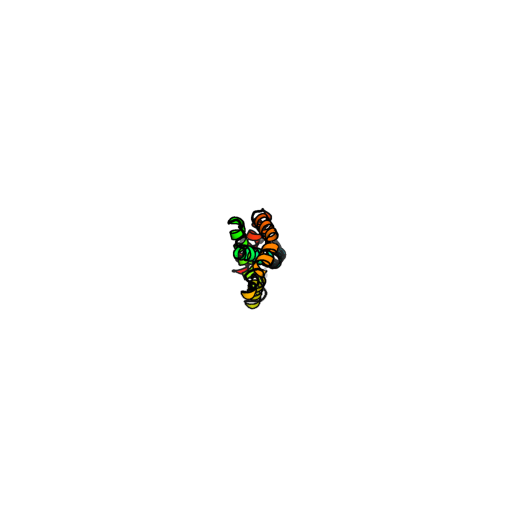O 1
ATOM 709 N N . PRO A 1 97 ? 0.933 -4.773 9.429 1.00 94.94 97 PRO A N 1
ATOM 710 C CA . PRO A 1 97 ? 0.644 -4.178 10.721 1.00 94.94 97 PRO A CA 1
ATOM 711 C C . PRO A 1 97 ? 1.450 -4.876 11.827 1.00 94.94 97 PRO A C 1
ATOM 713 O O . PRO A 1 97 ? 1.756 -6.069 11.710 1.00 94.94 97 PRO A O 1
ATOM 716 N N . PRO A 1 98 ? 1.776 -4.169 12.922 1.00 94.50 98 PRO A N 1
ATOM 717 C CA . PRO A 1 98 ? 2.449 -4.790 14.051 1.00 94.50 98 PRO A CA 1
ATOM 718 C C . PRO A 1 98 ? 1.576 -5.891 14.662 1.00 94.50 98 PRO A C 1
ATOM 720 O O . PRO A 1 98 ? 0.345 -5.847 14.604 1.00 94.50 98 PRO A O 1
ATOM 723 N N . ALA A 1 99 ? 2.218 -6.865 15.304 1.00 94.94 99 ALA A N 1
ATOM 724 C CA . ALA A 1 99 ? 1.505 -7.779 16.184 1.00 94.94 99 ALA A CA 1
ATOM 725 C C . ALA A 1 99 ? 0.994 -7.004 17.408 1.00 94.94 99 ALA A C 1
ATOM 727 O O . ALA A 1 99 ? 1.751 -6.256 18.028 1.00 94.94 99 ALA A O 1
ATOM 728 N N . PHE A 1 100 ? -0.279 -7.196 17.755 1.00 95.31 100 PHE A N 1
ATOM 729 C CA . PHE A 1 100 ? -0.868 -6.616 18.961 1.00 95.31 100 PHE A CA 1
ATOM 730 C C . PHE A 1 100 ? -0.794 -7.616 20.107 1.00 95.31 100 PHE A C 1
ATOM 732 O O . PHE A 1 100 ? -1.122 -8.791 19.934 1.00 95.31 100 PHE A O 1
ATOM 739 N N . ASP A 1 101 ? -0.376 -7.142 21.272 1.00 95.44 101 ASP A N 1
ATOM 740 C CA . ASP A 1 101 ? -0.228 -7.927 22.485 1.00 95.44 101 ASP A CA 1
ATOM 741 C C . ASP A 1 101 ? -1.605 -8.185 23.131 1.00 95.44 101 ASP A C 1
ATOM 743 O O . ASP A 1 101 ? -2.253 -7.247 23.622 1.00 95.44 101 ASP A O 1
ATOM 747 N N . PRO A 1 102 ? -2.061 -9.453 23.210 1.00 93.94 102 PRO A N 1
ATOM 748 C CA . PRO A 1 102 ? -3.318 -9.798 23.869 1.00 93.94 102 PRO A CA 1
ATOM 749 C C . PRO A 1 102 ? -3.375 -9.350 25.336 1.00 93.94 102 PRO A C 1
ATOM 751 O O . PRO A 1 102 ? -4.451 -9.005 25.834 1.00 93.94 102 PRO A O 1
ATOM 754 N N . ALA A 1 103 ? -2.233 -9.297 26.031 1.00 96.69 103 ALA A N 1
ATOM 755 C CA . ALA A 1 103 ? -2.156 -8.882 27.430 1.00 96.69 103 ALA A CA 1
ATOM 756 C C . ALA A 1 103 ? -2.547 -7.406 27.624 1.00 96.69 103 ALA A C 1
ATOM 758 O O . ALA A 1 103 ? -3.051 -7.028 28.685 1.00 96.69 103 ALA A O 1
ATOM 759 N N . ARG A 1 104 ? -2.396 -6.577 26.580 1.00 94.75 104 ARG A N 1
ATOM 760 C CA . ARG A 1 104 ? -2.747 -5.146 26.587 1.00 94.75 104 ARG A CA 1
ATOM 761 C C . ARG A 1 104 ? -4.214 -4.879 26.260 1.00 94.75 104 ARG A C 1
ATOM 763 O O . ARG A 1 104 ? -4.612 -3.718 26.172 1.00 94.75 104 ARG A O 1
ATOM 770 N N . ARG A 1 105 ? -5.031 -5.929 26.090 1.00 92.81 105 ARG A N 1
ATOM 771 C CA . ARG A 1 105 ? -6.491 -5.853 25.871 1.00 92.81 105 ARG A CA 1
ATOM 772 C C . ARG A 1 105 ? -6.890 -4.853 24.769 1.00 92.81 105 ARG A C 1
ATOM 774 O O . ARG A 1 105 ? -7.901 -4.166 24.888 1.00 92.81 105 ARG A O 1
ATOM 781 N N . GLY A 1 106 ? -6.080 -4.747 23.712 1.00 93.00 106 GLY A N 1
ATOM 782 C CA . GLY A 1 106 ? -6.333 -3.880 22.556 1.00 93.00 106 GLY A CA 1
ATOM 783 C C . GLY A 1 106 ? -5.977 -2.398 22.730 1.00 93.00 106 GLY A C 1
ATOM 784 O O . GLY A 1 106 ? -6.318 -1.597 21.856 1.00 93.00 106 GLY A O 1
ATOM 785 N N . GLN A 1 107 ? -5.304 -2.000 23.817 1.00 96.44 107 GLN A N 1
ATOM 786 C CA . GLN A 1 107 ? -4.826 -0.619 23.998 1.00 96.44 107 GLN A CA 1
ATOM 787 C C . GLN A 1 107 ? -3.796 -0.217 22.934 1.00 96.44 107 GLN A C 1
ATOM 789 O O . GLN A 1 107 ? -3.869 0.874 22.373 1.00 96.44 107 GLN A O 1
ATOM 794 N N . ASP A 1 108 ? -2.867 -1.115 22.627 1.00 96.44 108 ASP A N 1
ATOM 795 C CA . ASP A 1 108 ? -1.853 -0.954 21.586 1.00 96.44 108 ASP A CA 1
ATOM 796 C C . ASP A 1 108 ? -2.466 -0.878 20.180 1.00 96.44 108 ASP A C 1
ATOM 798 O O . ASP A 1 108 ? -2.118 0.016 19.409 1.00 96.44 108 ASP A O 1
ATOM 802 N N . ARG A 1 109 ? -3.456 -1.727 19.876 1.00 96.25 109 ARG A N 1
ATOM 803 C CA . ARG A 1 109 ? -4.247 -1.628 18.640 1.00 96.25 109 ARG A CA 1
ATOM 804 C C . ARG A 1 109 ? -4.976 -0.293 18.555 1.00 96.25 109 ARG A C 1
ATOM 806 O O . ARG A 1 109 ? -4.939 0.353 17.515 1.00 96.25 109 ARG A O 1
ATOM 813 N N . SER A 1 110 ? -5.609 0.149 19.639 1.00 97.31 110 SER A N 1
ATOM 814 C CA . SER A 1 110 ? -6.337 1.424 19.671 1.00 97.31 110 SER A CA 1
ATOM 815 C C . SER A 1 110 ? -5.409 2.618 19.441 1.00 97.31 110 SER A C 1
ATOM 817 O O . SER A 1 110 ? -5.754 3.524 18.683 1.00 97.31 110 SER A O 1
ATOM 819 N N . GLN A 1 111 ? -4.214 2.601 20.038 1.00 97.38 111 GLN A N 1
ATOM 820 C CA . GLN A 1 111 ? -3.184 3.617 19.821 1.00 97.38 111 GLN A CA 1
ATOM 821 C C . GLN A 1 111 ? -2.706 3.629 18.364 1.00 97.38 111 GLN A C 1
ATOM 823 O O . GLN A 1 111 ? -2.704 4.686 17.733 1.00 97.38 111 GLN A O 1
ATOM 828 N N . TYR A 1 112 ? -2.354 2.461 17.821 1.00 97.25 112 TYR A N 1
ATOM 829 C CA . TYR A 1 112 ? -1.936 2.304 16.427 1.00 97.25 112 TYR A CA 1
ATOM 830 C C . TYR A 1 112 ? -3.010 2.813 15.456 1.00 97.25 112 TYR A C 1
ATOM 832 O O . TYR A 1 112 ? -2.739 3.644 14.590 1.00 97.25 112 TYR A O 1
ATOM 840 N N . CYS A 1 113 ? -4.263 2.400 15.651 1.00 97.62 113 CYS A N 1
ATOM 841 C CA . CYS A 1 113 ? -5.380 2.848 14.826 1.00 97.62 113 CYS A CA 1
ATOM 842 C C . CYS A 1 113 ? -5.652 4.350 14.975 1.00 97.62 113 CYS A C 1
ATOM 844 O O . CYS A 1 113 ? -5.948 5.024 13.992 1.00 97.62 113 CYS A O 1
ATOM 846 N N . GLY A 1 114 ? -5.506 4.909 16.179 1.00 97.50 114 GLY A N 1
ATOM 847 C CA . GLY A 1 114 ? -5.600 6.352 16.395 1.00 97.50 114 GLY A CA 1
ATOM 848 C C . GLY A 1 114 ? -4.578 7.140 15.571 1.00 97.50 114 GLY A C 1
ATOM 849 O O . GLY A 1 114 ? -4.931 8.167 14.997 1.00 97.50 114 GLY A O 1
ATOM 850 N N . GLN A 1 115 ? -3.348 6.632 15.461 1.00 96.81 115 GLN A N 1
ATOM 851 C CA . GLN A 1 115 ? -2.278 7.246 14.667 1.00 96.81 115 GLN A CA 1
ATOM 852 C C . GLN A 1 115 ? -2.522 7.123 13.158 1.00 96.81 115 GLN A C 1
ATOM 854 O O . GLN A 1 115 ? -2.233 8.059 12.418 1.00 96.81 115 GLN A O 1
ATOM 859 N N . LYS A 1 116 ? -3.093 6.003 12.698 1.00 97.56 116 LYS A N 1
ATOM 860 C CA . LYS A 1 116 ? -3.266 5.711 11.266 1.00 97.56 116 LYS A CA 1
ATOM 861 C C . LYS A 1 116 ? -4.474 6.359 10.601 1.00 97.56 116 LYS A C 1
ATOM 863 O O . LYS A 1 116 ? -4.522 6.395 9.376 1.00 97.56 116 LYS A O 1
ATOM 868 N N . ARG A 1 117 ? -5.432 6.900 11.359 1.00 97.38 117 ARG A N 1
ATOM 869 C CA . ARG A 1 117 ? -6.690 7.427 10.798 1.00 97.38 117 ARG A CA 1
ATOM 870 C C . ARG A 1 117 ? -6.479 8.448 9.674 1.00 97.38 117 ARG A C 1
ATOM 872 O O . ARG A 1 117 ? -7.009 8.266 8.584 1.00 97.38 117 ARG A O 1
ATOM 879 N N . LEU A 1 118 ? -5.671 9.482 9.922 1.00 97.62 118 LEU A N 1
ATOM 880 C CA . LEU A 1 118 ? -5.416 10.533 8.928 1.00 97.62 118 LEU A CA 1
ATOM 881 C C . LEU A 1 118 ? -4.627 10.014 7.721 1.00 97.62 118 LEU A C 1
ATOM 883 O O . LEU A 1 118 ? -4.826 10.494 6.609 1.00 97.62 118 LEU A O 1
ATOM 887 N N . ASP A 1 119 ? -3.746 9.036 7.922 1.00 97.50 119 ASP A N 1
ATOM 888 C CA . ASP A 1 119 ? -2.989 8.433 6.826 1.00 97.50 119 ASP A CA 1
ATOM 889 C C . ASP A 1 119 ? -3.913 7.629 5.905 1.00 97.50 119 ASP A C 1
ATOM 891 O O . ASP A 1 119 ? -3.793 7.733 4.686 1.00 97.50 119 ASP A O 1
ATOM 895 N N . VAL A 1 120 ? -4.875 6.892 6.475 1.00 98.00 120 VAL A N 1
ATOM 896 C CA . VAL A 1 120 ? -5.897 6.155 5.716 1.00 98.00 120 VAL A CA 1
ATOM 897 C C . VAL A 1 120 ? -6.769 7.107 4.900 1.00 98.00 120 VAL A C 1
ATOM 899 O O . VAL A 1 120 ? -6.942 6.886 3.705 1.00 98.00 120 VAL A O 1
ATOM 902 N N . GLU A 1 121 ? -7.256 8.197 5.497 1.00 97.88 121 GLU A N 1
ATOM 903 C CA . GLU A 1 121 ? 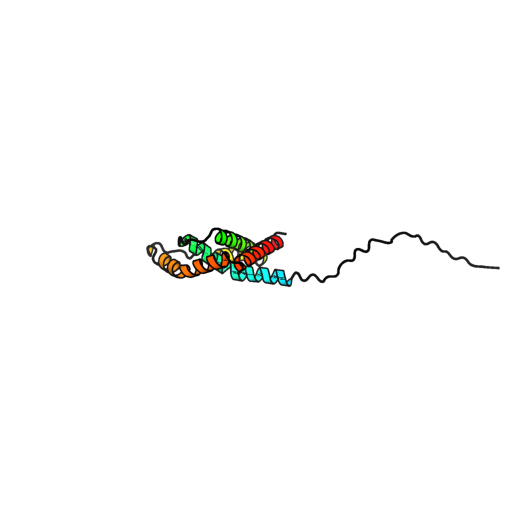-8.068 9.205 4.794 1.00 97.88 121 GLU A CA 1
ATOM 904 C C . GLU A 1 121 ? -7.300 9.870 3.637 1.00 97.88 121 GLU A C 1
ATOM 906 O O . GLU A 1 121 ? -7.831 10.050 2.535 1.00 97.88 121 GLU A O 1
ATOM 911 N N . ARG A 1 122 ? -6.021 10.204 3.855 1.00 97.50 122 ARG A N 1
ATOM 912 C CA . ARG A 1 122 ? -5.157 10.782 2.814 1.00 97.50 122 ARG A CA 1
ATOM 913 C C . ARG A 1 122 ? -4.853 9.784 1.707 1.00 97.50 122 ARG A C 1
ATOM 915 O O . ARG A 1 122 ? -4.883 10.165 0.539 1.00 97.50 122 ARG A O 1
ATOM 922 N N . ALA A 1 123 ? -4.564 8.531 2.056 1.00 97.38 123 ALA A N 1
ATOM 923 C CA . ALA A 1 123 ? -4.320 7.484 1.075 1.00 97.38 123 ALA A CA 1
ATOM 924 C C . ALA A 1 123 ? -5.569 7.216 0.234 1.00 97.38 123 ALA A C 1
ATOM 926 O O . ALA A 1 123 ? -5.453 7.149 -0.984 1.00 97.38 123 ALA A O 1
ATOM 927 N N . ASP A 1 124 ? -6.754 7.137 0.845 1.00 97.88 124 ASP A N 1
ATOM 928 C CA . ASP A 1 124 ? -8.014 6.984 0.112 1.00 97.88 124 ASP A CA 1
ATOM 929 C C . ASP A 1 124 ? -8.244 8.159 -0.849 1.00 97.88 124 ASP A C 1
ATOM 931 O O . ASP A 1 124 ? -8.514 7.951 -2.032 1.00 97.88 124 ASP A O 1
ATOM 935 N N . THR A 1 125 ? -8.033 9.395 -0.389 1.00 98.12 125 THR A N 1
ATOM 936 C CA . THR A 1 125 ? -8.162 10.594 -1.233 1.00 98.12 125 THR A CA 1
ATOM 937 C C . THR A 1 125 ? -7.178 10.576 -2.406 1.00 98.12 125 THR A C 1
ATOM 939 O O . THR A 1 125 ? -7.582 10.745 -3.557 1.00 98.12 125 THR A O 1
ATOM 942 N N . PHE A 1 126 ? -5.891 10.330 -2.137 1.00 97.75 126 PHE A N 1
ATOM 943 C CA . PHE A 1 126 ? -4.849 10.258 -3.165 1.00 97.75 126 PHE A CA 1
ATOM 944 C C . PHE A 1 126 ? -5.148 9.161 -4.186 1.00 97.75 126 PHE A C 1
ATOM 946 O O . PHE A 1 126 ? -5.101 9.391 -5.395 1.00 97.75 126 PHE A O 1
ATOM 953 N N . LEU A 1 127 ? -5.485 7.965 -3.699 1.00 96.81 127 LEU A N 1
ATOM 954 C CA . LEU A 1 127 ? -5.750 6.814 -4.546 1.00 96.81 127 LEU A CA 1
ATOM 955 C C . LEU A 1 127 ? -7.018 7.003 -5.371 1.00 96.81 127 LEU A C 1
ATOM 957 O O . LEU A 1 127 ? -7.076 6.434 -6.451 1.00 96.81 127 LEU A O 1
ATOM 961 N N . ASN A 1 128 ? -7.990 7.816 -4.948 1.00 97.81 128 ASN A N 1
ATOM 962 C CA . ASN A 1 128 ? -9.138 8.204 -5.777 1.00 97.81 128 ASN A CA 1
ATOM 963 C C . ASN A 1 128 ? -8.812 9.273 -6.833 1.00 97.81 128 ASN A C 1
ATOM 965 O O . ASN A 1 128 ? -9.503 9.346 -7.854 1.00 97.81 128 ASN A O 1
ATOM 969 N N . GLY A 1 129 ? -7.752 10.053 -6.632 1.00 96.94 129 GLY A N 1
ATOM 970 C CA . GLY A 1 129 ? -7.321 11.128 -7.522 1.00 96.94 129 GLY A CA 1
ATOM 971 C C . GLY A 1 129 ? -6.665 10.674 -8.831 1.00 96.94 129 GLY A C 1
ATOM 972 O O . GLY A 1 129 ? -6.456 9.485 -9.099 1.00 96.94 129 GLY A O 1
ATOM 973 N N . ALA A 1 130 ? -6.317 11.664 -9.657 1.00 97.25 130 ALA A N 1
ATOM 974 C CA . ALA A 1 130 ? -5.608 11.446 -10.916 1.00 97.25 130 ALA A CA 1
ATOM 975 C C . ALA A 1 130 ? -4.188 10.908 -10.682 1.00 97.25 130 ALA A C 1
ATOM 977 O O . ALA A 1 130 ? -3.741 10.036 -11.429 1.00 97.25 130 ALA A O 1
ATOM 978 N N . GLU A 1 131 ? -3.495 11.361 -9.627 1.00 93.44 131 GLU A N 1
ATOM 979 C CA . GLU A 1 131 ? -2.170 10.833 -9.291 1.00 93.44 131 GLU A CA 1
ATOM 980 C C . GLU A 1 131 ? -2.227 9.349 -8.906 1.00 93.44 131 GLU A C 1
ATOM 982 O O . GLU A 1 131 ? -1.400 8.563 -9.373 1.00 93.44 131 GLU A O 1
ATOM 987 N N . GLY A 1 132 ? -3.235 8.945 -8.124 1.00 94.81 132 GLY A N 1
ATOM 988 C CA . GLY A 1 132 ? -3.469 7.548 -7.764 1.00 94.81 132 GLY A CA 1
ATOM 989 C C . GLY A 1 132 ? -3.722 6.653 -8.979 1.00 94.81 132 GLY A C 1
ATOM 990 O O . GLY A 1 132 ? -3.141 5.571 -9.087 1.00 94.81 132 GLY A O 1
ATOM 991 N N . GLN A 1 133 ? -4.532 7.122 -9.934 1.00 96.62 133 GLN A N 1
ATOM 992 C CA . GLN A 1 133 ? -4.743 6.423 -11.206 1.00 96.62 133 GLN A CA 1
ATOM 993 C C . GLN A 1 133 ? -3.437 6.283 -11.998 1.00 96.62 133 GLN A C 1
ATOM 995 O O . GLN A 1 133 ? -3.113 5.188 -12.458 1.00 96.62 133 GLN A O 1
ATOM 1000 N N . ALA A 1 134 ? -2.675 7.370 -12.133 1.00 94.19 134 ALA A N 1
ATOM 1001 C CA . ALA A 1 134 ? -1.427 7.366 -12.887 1.00 94.19 134 ALA A CA 1
ATOM 1002 C C . ALA A 1 134 ? -0.396 6.403 -12.274 1.00 94.19 134 ALA A C 1
ATOM 1004 O O . ALA A 1 134 ? 0.300 5.695 -13.003 1.00 94.19 134 ALA A O 1
ATOM 1005 N N . LEU A 1 135 ? -0.315 6.334 -10.941 1.00 93.69 135 LEU A N 1
ATOM 1006 C CA . LEU A 1 135 ? 0.563 5.390 -10.249 1.00 93.69 135 LEU A CA 1
ATOM 1007 C C . LEU A 1 135 ? 0.129 3.933 -10.476 1.00 93.69 135 LEU A C 1
ATOM 1009 O O . LEU A 1 135 ? 0.972 3.079 -10.750 1.00 93.69 135 LEU A O 1
ATOM 1013 N N . ALA A 1 136 ? -1.175 3.643 -10.434 1.00 95.88 136 ALA A N 1
ATOM 1014 C CA . ALA A 1 136 ? -1.696 2.307 -10.731 1.00 95.88 136 ALA A CA 1
ATOM 1015 C C . ALA A 1 136 ? -1.430 1.882 -12.189 1.00 95.88 136 ALA A C 1
ATOM 1017 O O . ALA A 1 136 ? -1.083 0.731 -12.453 1.00 95.88 136 ALA A O 1
ATOM 1018 N N . GLU A 1 137 ? -1.528 2.806 -13.147 1.00 94.44 137 GLU A N 1
ATOM 1019 C CA . GLU A 1 137 ? -1.169 2.547 -14.547 1.00 94.44 137 GLU A CA 1
ATOM 1020 C C . GLU A 1 137 ? 0.328 2.275 -14.724 1.00 94.44 137 GLU A C 1
ATOM 1022 O O . GLU A 1 137 ? 0.698 1.336 -15.435 1.00 94.44 137 GLU A O 1
ATOM 1027 N N . ARG A 1 138 ? 1.196 3.041 -14.045 1.00 90.94 138 ARG A N 1
ATOM 1028 C CA . ARG A 1 138 ? 2.642 2.769 -14.011 1.00 90.94 138 ARG A CA 1
ATOM 1029 C C . ARG A 1 138 ? 2.938 1.394 -13.418 1.00 90.94 138 ARG A C 1
ATOM 1031 O O . ARG A 1 138 ? 3.732 0.654 -13.997 1.00 90.94 138 ARG A O 1
ATOM 1038 N N . ALA A 1 139 ? 2.254 1.006 -1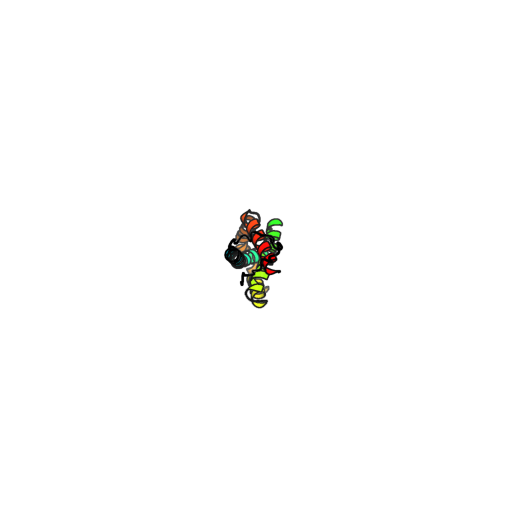2.341 1.00 93.38 139 ALA A N 1
ATOM 1039 C CA . ALA A 1 139 ? 2.382 -0.323 -11.744 1.00 93.38 139 ALA A CA 1
ATOM 1040 C C . ALA A 1 139 ? 2.016 -1.449 -12.720 1.00 93.38 139 ALA A C 1
ATOM 1042 O O . ALA A 1 139 ? 2.761 -2.422 -12.859 1.00 93.38 139 ALA A O 1
ATOM 1043 N N . ASP A 1 140 ? 0.909 -1.307 -13.452 1.00 93.19 140 ASP A N 1
ATOM 1044 C CA . ASP A 1 140 ? 0.512 -2.285 -14.467 1.00 93.19 140 ASP A CA 1
ATOM 1045 C C . ASP A 1 140 ? 1.475 -2.336 -15.655 1.00 93.19 140 ASP A C 1
ATOM 1047 O O . ASP A 1 140 ? 1.770 -3.418 -16.170 1.00 93.19 140 ASP A O 1
ATOM 1051 N N . ASN A 1 141 ? 1.986 -1.184 -16.093 1.00 89.69 141 ASN A N 1
ATOM 1052 C CA . ASN A 1 141 ? 3.005 -1.112 -17.137 1.00 89.69 141 ASN A CA 1
ATOM 1053 C C . ASN A 1 141 ? 4.294 -1.816 -16.701 1.00 89.69 141 ASN A C 1
ATOM 1055 O O . ASN A 1 141 ? 4.817 -2.645 -17.450 1.00 89.69 141 ASN A O 1
ATOM 1059 N N . ALA A 1 142 ? 4.763 -1.546 -15.481 1.00 86.19 142 ALA A N 1
ATOM 1060 C CA . ALA A 1 142 ? 5.917 -2.210 -14.892 1.00 86.19 142 ALA A CA 1
ATOM 1061 C C . ALA A 1 142 ? 5.700 -3.725 -14.807 1.00 86.19 142 ALA A C 1
ATOM 1063 O O . ALA A 1 142 ? 6.547 -4.492 -15.255 1.00 86.19 142 ALA A O 1
ATOM 1064 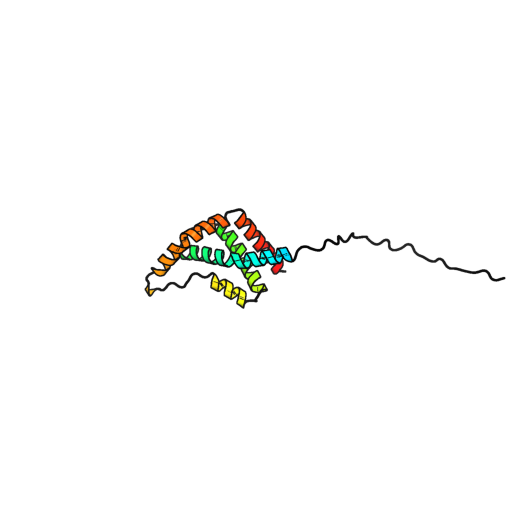N N . ARG A 1 143 ? 4.532 -4.172 -14.334 1.00 88.69 143 ARG A N 1
ATOM 1065 C CA . ARG A 1 143 ? 4.171 -5.594 -14.285 1.00 88.69 143 ARG A CA 1
ATOM 1066 C C . ARG A 1 143 ? 4.211 -6.257 -15.658 1.00 88.69 143 ARG A C 1
ATOM 1068 O O . ARG A 1 143 ? 4.787 -7.332 -15.788 1.00 88.69 143 ARG A O 1
ATOM 1075 N N . ARG A 1 144 ? 3.635 -5.629 -16.688 1.00 88.94 144 ARG A N 1
ATOM 1076 C CA . ARG A 1 144 ? 3.686 -6.150 -18.065 1.00 88.94 144 ARG A CA 1
ATOM 1077 C C . ARG A 1 144 ? 5.116 -6.233 -18.595 1.00 88.94 144 ARG A C 1
ATOM 1079 O O . ARG A 1 144 ? 5.450 -7.208 -19.254 1.00 88.94 144 ARG A O 1
ATOM 1086 N N . ALA A 1 145 ? 5.950 -5.241 -18.291 1.00 84.88 145 ALA A N 1
ATOM 1087 C CA . ALA A 1 145 ? 7.346 -5.211 -18.720 1.00 84.88 145 ALA A CA 1
ATOM 1088 C C . ALA A 1 145 ? 8.228 -6.231 -17.980 1.00 84.88 145 ALA A C 1
ATOM 1090 O O . ALA A 1 145 ? 9.174 -6.747 -18.564 1.00 84.88 145 ALA A O 1
ATOM 1091 N N . LEU A 1 146 ? 7.932 -6.509 -16.706 1.00 82.50 146 LEU A N 1
ATOM 1092 C CA . LEU A 1 146 ? 8.672 -7.454 -15.867 1.00 82.50 146 LEU A CA 1
ATOM 1093 C C . LEU A 1 146 ? 8.133 -8.889 -15.925 1.00 82.50 146 LEU A C 1
ATOM 1095 O O . LEU A 1 146 ? 8.785 -9.779 -15.388 1.00 82.50 146 LEU A O 1
ATOM 1099 N N . GLY A 1 147 ? 6.943 -9.117 -16.479 1.00 71.94 147 GLY A N 1
ATOM 1100 C CA . GLY A 1 147 ? 6.340 -10.445 -16.645 1.00 71.94 147 GLY A CA 1
ATOM 1101 C C . GLY A 1 147 ? 6.662 -11.123 -17.981 1.00 71.94 147 GLY A C 1
ATOM 1102 O O . GLY A 1 147 ? 6.316 -12.288 -18.157 1.00 71.94 147 GLY A O 1
ATOM 1103 N N . GLN A 1 148 ? 7.295 -10.393 -18.903 1.00 58.50 148 GLN A N 1
ATOM 1104 C CA . GLN A 1 148 ? 7.959 -10.935 -20.095 1.00 58.50 148 GLN A CA 1
ATOM 1105 C C . GLN A 1 148 ? 9.377 -11.404 -19.739 1.00 58.50 148 GLN A C 1
ATOM 1107 O O . GLN A 1 148 ? 9.883 -12.283 -20.466 1.00 58.50 148 GLN A O 1
#

Foldseek 3Di:
DDDDDDDDDDDPDDPDDPPVPPPPPDPDPVVLVVLLVCLLVCLLLLLQLVQLCVLLVNDADPLLVVLNVLSLLLNLLSLCVVPNVVSSVVSVVSNHDDDDDVVCVCPVVVVSSVVSRVSNVVSSVCCVDPNVVVSSVSSVVSNVVSVD

Solvent-accessible surface area (backbone atoms only — not comparable to full-atom values): 8623 Å² total; per-residue (Å²): 136,92,80,86,85,79,91,86,86,82,82,94,80,82,88,68,86,78,71,79,73,77,84,65,83,78,89,56,63,68,62,53,53,49,53,50,50,50,38,65,64,50,36,49,59,54,44,27,38,55,45,40,25,62,79,54,72,48,92,67,52,70,64,23,52,53,34,49,52,39,28,44,56,17,28,48,51,51,32,29,74,74,51,36,69,64,37,28,50,50,53,61,56,72,20,52,67,78,86,70,58,74,92,55,74,51,51,64,47,51,52,53,40,65,67,41,49,66,55,36,56,49,48,34,52,44,33,65,36,70,66,26,48,52,50,23,50,48,16,50,52,50,36,60,67,72,73,107

Radius of gyration: 28.46 Å; Cα contacts (8 Å, |Δi|>4): 125; chains: 1; bounding box: 59×25×113 Å

pLDDT: mean 84.42, std 18.34, range [41.97, 98.12]